Protein AF-A0AAV7Q8K4-F1 (afdb_monomer_lite)

Organism: Pleurodeles waltl (NCBI:txid8319)

Foldseek 3Di:
DPPDDPPVVVVVVVVVVVVVVVVVVVVVVVVVVVVVVVVVVVLVVLLVVLVVVVVVVPDDPVVSVVQSPADDPPPDSRDDVVVVVVVVVVVVVVVCVVVVVDDPDPPPPPDDPDPPDPPPDPPPPDDDDDDDDDDDDDDDDDDDDDDDDDDDDDDDDDDDDDDDDDDDDDDD

Sequence (172 aa):
MAKDLPQEVRKSFGALFLDAQAAAQQIIQSGLDTTDSIARAMGTSVAMRRHAWLRSSGFSSDVQSTLMDLPFDGEKLFGDKADSALERFKDCRATAKSLGLQAPSATLYRPFRRFQGFARGSAFRRSQSYAQQPANPPYRAFRGRGRGRARGPAQQLSSSSSSSGGQQQKQA

Structure (mmCIF, N/CA/C/O backbone):
data_AF-A0AAV7Q8K4-F1
#
_entry.id   AF-A0AAV7Q8K4-F1
#
loop_
_atom_site.group_PDB
_atom_site.id
_atom_site.type_symbol
_atom_site.label_atom_id
_atom_site.label_alt_id
_atom_site.label_comp_id
_atom_site.label_asym_id
_atom_site.label_entity_id
_atom_site.label_seq_id
_atom_site.pdbx_PDB_ins_code
_atom_site.Cartn_x
_atom_site.Cartn_y
_atom_site.Cartn_z
_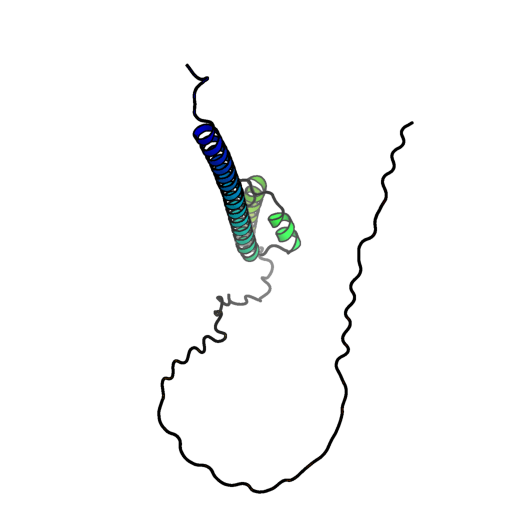atom_site.occupancy
_atom_site.B_iso_or_equiv
_atom_site.auth_seq_id
_atom_site.auth_comp_id
_atom_site.auth_asym_id
_atom_site.auth_atom_id
_atom_site.pdbx_PDB_model_num
ATOM 1 N N . MET A 1 1 ? 35.673 12.288 -40.222 1.00 51.94 1 MET A N 1
ATOM 2 C CA . MET A 1 1 ? 36.018 10.849 -40.279 1.00 51.94 1 MET A CA 1
ATOM 3 C C . MET A 1 1 ? 34.825 9.900 -40.055 1.00 51.94 1 MET A C 1
ATOM 5 O O . MET A 1 1 ? 35.049 8.717 -39.873 1.00 51.94 1 MET A O 1
ATOM 9 N N . ALA A 1 2 ? 33.560 10.347 -40.128 1.00 56.75 2 ALA A N 1
ATOM 10 C CA . ALA A 1 2 ? 32.391 9.477 -39.888 1.00 56.75 2 ALA A CA 1
ATOM 11 C C . ALA A 1 2 ? 31.663 8.993 -41.165 1.00 56.75 2 ALA A C 1
ATOM 13 O O . ALA A 1 2 ? 30.617 8.356 -41.072 1.00 56.75 2 ALA A O 1
ATOM 14 N N . LYS A 1 3 ? 32.159 9.330 -42.367 1.00 63.81 3 LYS A N 1
ATOM 15 C CA . LYS A 1 3 ? 31.418 9.092 -43.619 1.00 63.81 3 LYS A CA 1
ATOM 16 C C . LYS A 1 3 ? 31.637 7.704 -44.235 1.00 63.81 3 LYS A C 1
ATOM 18 O O . LYS A 1 3 ? 30.742 7.262 -44.949 1.00 63.81 3 LYS A O 1
ATOM 23 N N . ASP A 1 4 ? 32.670 6.962 -43.830 1.00 74.56 4 ASP A N 1
ATOM 24 C CA . ASP A 1 4 ? 33.082 5.719 -44.512 1.00 74.56 4 ASP A CA 1
ATOM 25 C C . ASP A 1 4 ? 32.881 4.439 -43.680 1.00 74.56 4 ASP A C 1
ATOM 27 O O . ASP A 1 4 ? 33.620 3.469 -43.818 1.00 74.56 4 ASP A O 1
ATOM 31 N N . LEU A 1 5 ? 31.874 4.399 -42.797 1.00 78.31 5 LEU A N 1
ATOM 32 C CA . LEU A 1 5 ? 31.484 3.131 -42.166 1.00 78.31 5 LEU A CA 1
ATOM 33 C C . LEU A 1 5 ? 30.746 2.236 -43.181 1.00 78.31 5 LEU A C 1
ATOM 35 O O . LEU A 1 5 ? 29.767 2.730 -43.761 1.00 78.31 5 LEU A O 1
ATOM 39 N N . PRO A 1 6 ? 31.129 0.952 -43.350 1.00 86.38 6 PRO A N 1
ATOM 40 C CA . PRO A 1 6 ? 30.426 0.007 -44.213 1.00 86.38 6 PRO A CA 1
ATOM 41 C C . PRO A 1 6 ? 28.940 -0.079 -43.858 1.00 86.38 6 PRO A C 1
ATOM 43 O O . PRO A 1 6 ? 28.571 -0.095 -42.681 1.00 86.38 6 PRO A O 1
ATOM 46 N N . GLN A 1 7 ? 28.083 -0.155 -44.877 1.00 85.12 7 GLN A N 1
ATOM 47 C CA . GLN A 1 7 ? 26.626 -0.146 -44.711 1.00 85.12 7 GLN A CA 1
ATOM 48 C C . GLN A 1 7 ? 26.130 -1.258 -43.772 1.00 85.12 7 GLN A C 1
ATOM 50 O O . GLN A 1 7 ? 25.171 -1.061 -43.029 1.00 85.12 7 GLN A O 1
ATOM 55 N N . GLU A 1 8 ? 26.817 -2.399 -43.769 1.00 87.44 8 GLU A N 1
ATOM 56 C CA . GLU A 1 8 ? 26.498 -3.548 -42.922 1.00 87.44 8 GLU A CA 1
ATOM 57 C C . GLU A 1 8 ? 26.660 -3.243 -41.426 1.00 87.44 8 GLU A C 1
ATOM 59 O O . GLU A 1 8 ? 25.779 -3.555 -40.629 1.00 87.44 8 GLU A O 1
ATOM 64 N N . VAL A 1 9 ? 27.729 -2.532 -41.048 1.00 88.06 9 VAL A N 1
ATOM 65 C CA . VAL A 1 9 ? 28.008 -2.152 -39.650 1.00 88.06 9 VAL A CA 1
ATOM 66 C C . VAL A 1 9 ? 26.976 -1.149 -39.134 1.00 88.06 9 VAL A C 1
ATOM 68 O O . VAL A 1 9 ? 26.591 -1.179 -37.969 1.00 88.06 9 VAL A O 1
ATOM 71 N N . ARG A 1 10 ? 26.478 -0.263 -40.004 1.00 87.06 10 ARG A N 1
ATOM 72 C CA . ARG A 1 10 ? 25.429 0.699 -39.627 1.00 87.06 10 ARG A CA 1
ATOM 73 C C . ARG A 1 10 ? 24.092 0.009 -39.380 1.00 87.06 10 ARG A C 1
ATOM 75 O O . ARG A 1 10 ? 23.391 0.361 -38.436 1.00 87.06 10 ARG A O 1
ATOM 82 N N . LYS A 1 11 ? 23.745 -0.972 -40.219 1.00 89.56 11 LYS A N 1
ATOM 83 C CA . LYS A 1 11 ? 22.518 -1.764 -40.067 1.00 89.56 11 LYS A CA 1
ATOM 84 C C . LYS A 1 11 ? 22.557 -2.616 -38.802 1.00 89.56 11 LYS A C 1
ATOM 86 O O . LYS A 1 11 ? 21.586 -2.603 -38.053 1.00 89.56 11 LYS A O 1
ATOM 91 N N . SER A 1 12 ? 23.672 -3.302 -38.541 1.00 90.19 12 SER A N 1
ATOM 92 C CA . SER A 1 12 ? 23.822 -4.125 -37.336 1.00 90.19 12 SER A CA 1
ATOM 93 C C . SER A 1 12 ? 23.801 -3.282 -36.062 1.00 90.19 12 SER A C 1
ATOM 95 O O . SER A 1 12 ? 23.118 -3.644 -35.110 1.00 90.19 12 SER A O 1
ATOM 97 N N . PHE A 1 13 ? 24.449 -2.113 -36.062 1.00 92.88 13 PHE A N 1
ATOM 98 C CA . PHE A 1 13 ? 24.365 -1.174 -34.943 1.00 92.88 13 PHE A CA 1
ATOM 99 C C . PHE A 1 13 ? 22.934 -0.664 -34.717 1.00 92.88 13 PHE A C 1
ATOM 101 O O . PHE A 1 13 ? 22.479 -0.608 -33.579 1.00 92.88 13 PHE A O 1
ATOM 108 N N . GLY A 1 14 ? 22.203 -0.334 -35.788 1.00 93.88 14 GLY A N 1
ATOM 109 C CA . GLY A 1 14 ? 20.801 0.077 -35.693 1.00 93.88 14 GLY A CA 1
ATOM 110 C C . GLY A 1 14 ? 19.901 -1.011 -35.100 1.00 93.88 14 GLY A C 1
ATOM 111 O O . GLY A 1 14 ? 19.091 -0.716 -34.226 1.00 93.88 14 GLY A O 1
ATOM 112 N N . ALA A 1 15 ? 20.083 -2.266 -35.521 1.00 94.81 15 ALA A N 1
ATOM 113 C CA . ALA A 1 15 ? 19.360 -3.407 -34.959 1.00 94.81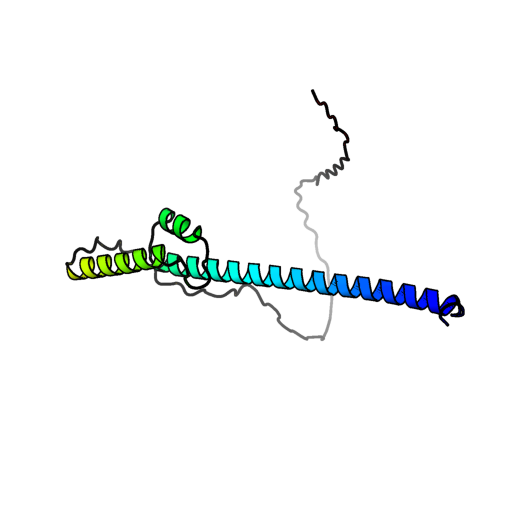 15 ALA A CA 1
ATOM 114 C C . ALA A 1 15 ? 19.678 -3.604 -33.468 1.00 94.81 15 ALA A C 1
ATOM 116 O O . ALA A 1 15 ? 18.764 -3.668 -32.653 1.00 94.81 15 ALA A O 1
ATOM 117 N N . LEU A 1 16 ? 20.964 -3.586 -33.096 1.00 96.31 16 LEU A N 1
ATOM 118 C CA . LEU A 1 16 ? 21.391 -3.691 -31.696 1.00 96.31 16 LEU A CA 1
ATOM 119 C C . LEU A 1 16 ? 20.831 -2.562 -30.826 1.00 96.31 16 LEU A C 1
ATOM 121 O O . LEU A 1 16 ? 20.452 -2.796 -29.683 1.00 96.31 16 LEU A O 1
ATOM 125 N N . PHE A 1 17 ? 20.775 -1.336 -31.351 1.00 96.50 17 PHE A N 1
ATOM 126 C CA . PHE A 1 17 ? 20.214 -0.201 -30.626 1.00 96.50 17 PHE A CA 1
ATOM 127 C C . PHE A 1 17 ? 18.712 -0.375 -30.367 1.00 96.50 17 PHE A C 1
ATOM 129 O O . PHE A 1 17 ? 18.256 -0.123 -29.254 1.00 96.50 17 PHE A O 1
ATOM 136 N N . LEU A 1 18 ? 17.954 -0.843 -31.364 1.00 97.31 18 LEU A N 1
ATOM 137 C CA . LEU A 1 18 ? 16.526 -1.132 -31.209 1.00 97.31 18 LEU A CA 1
ATOM 138 C C . LEU A 1 18 ? 16.283 -2.267 -30.208 1.00 97.31 18 LEU A C 1
ATOM 140 O O . LEU A 1 18 ? 15.413 -2.138 -29.347 1.00 97.31 18 LEU A O 1
ATOM 144 N N . ASP A 1 19 ? 17.084 -3.330 -30.266 1.00 96.56 19 ASP A N 1
ATOM 145 C CA . ASP A 1 19 ? 17.005 -4.445 -29.319 1.00 96.56 19 ASP A CA 1
ATOM 146 C C . ASP A 1 19 ? 17.323 -3.987 -27.890 1.00 96.56 19 ASP A C 1
ATOM 148 O O . ASP A 1 19 ? 16.596 -4.309 -26.949 1.00 96.56 19 ASP A O 1
ATOM 152 N N . ALA A 1 20 ? 18.370 -3.175 -27.713 1.00 96.50 20 ALA A N 1
ATOM 153 C CA . ALA A 1 20 ? 18.726 -2.606 -26.417 1.00 96.50 20 ALA A CA 1
ATOM 154 C C . ALA A 1 20 ? 17.627 -1.677 -25.879 1.00 96.50 20 ALA A C 1
ATOM 156 O O . ALA A 1 20 ? 17.309 -1.715 -24.689 1.00 96.50 20 ALA A O 1
ATOM 157 N N . GLN A 1 21 ? 17.013 -0.868 -26.747 1.00 97.94 21 GLN A N 1
ATOM 158 C CA . GLN A 1 21 ? 15.888 -0.013 -26.380 1.00 97.94 21 GLN A CA 1
ATOM 159 C C . GLN A 1 21 ? 14.675 -0.843 -25.940 1.00 97.94 21 GLN A C 1
ATOM 161 O O . GLN A 1 21 ? 14.069 -0.534 -24.912 1.00 97.94 21 GLN A O 1
ATOM 166 N N . ALA A 1 22 ? 14.342 -1.908 -26.672 1.00 97.50 22 ALA A N 1
ATOM 167 C CA . ALA A 1 22 ? 13.256 -2.815 -26.315 1.00 97.50 22 ALA A CA 1
ATOM 168 C C . ALA A 1 22 ? 13.528 -3.519 -24.975 1.00 97.50 22 ALA A C 1
ATOM 170 O O . ALA A 1 22 ? 12.653 -3.552 -24.108 1.00 97.50 22 ALA A O 1
ATOM 171 N N . ALA A 1 23 ? 14.753 -4.006 -24.756 1.00 97.62 23 ALA A N 1
ATOM 172 C CA . ALA A 1 23 ? 15.159 -4.613 -23.491 1.00 97.62 23 ALA A CA 1
ATOM 173 C C . ALA A 1 23 ? 15.067 -3.618 -22.319 1.00 97.62 23 ALA A C 1
ATOM 175 O O . ALA A 1 23 ? 14.555 -3.957 -21.252 1.00 97.62 23 ALA A O 1
ATOM 176 N N . ALA A 1 24 ? 15.495 -2.366 -22.513 1.00 98.00 24 ALA A N 1
ATOM 177 C CA . ALA A 1 24 ? 15.381 -1.324 -21.493 1.00 98.00 24 ALA A CA 1
ATOM 178 C C . ALA A 1 24 ? 13.914 -1.024 -21.138 1.00 98.00 24 ALA A C 1
ATOM 180 O O . ALA A 1 24 ? 13.573 -0.910 -19.961 1.00 98.00 24 ALA A O 1
ATOM 181 N N . GLN A 1 25 ? 13.031 -0.953 -22.138 1.00 97.81 25 GLN A N 1
ATOM 182 C CA . GLN A 1 25 ? 11.593 -0.777 -21.914 1.00 97.81 25 GLN A CA 1
ATOM 183 C C . GLN A 1 25 ? 10.985 -1.951 -21.141 1.00 97.81 25 GLN A C 1
ATOM 185 O O . GLN A 1 25 ? 10.200 -1.731 -20.220 1.00 97.81 25 GLN A O 1
ATOM 190 N N . GLN A 1 26 ? 11.380 -3.186 -21.461 1.00 98.06 26 GLN A N 1
ATOM 191 C CA . GLN A 1 26 ? 10.943 -4.374 -20.725 1.00 98.06 26 GLN A CA 1
ATOM 192 C C . GLN A 1 26 ? 11.380 -4.332 -19.259 1.00 98.06 26 GLN A C 1
ATOM 194 O O . GLN A 1 26 ? 10.574 -4.624 -18.377 1.00 98.06 26 GLN A O 1
ATOM 199 N N . ILE A 1 27 ? 12.622 -3.921 -18.981 1.00 98.06 27 ILE A N 1
ATOM 200 C CA . ILE A 1 27 ? 13.118 -3.774 -17.607 1.00 98.06 27 ILE A CA 1
ATOM 201 C C . ILE A 1 27 ? 12.287 -2.733 -16.851 1.00 98.06 27 ILE A C 1
ATOM 203 O O . ILE A 1 27 ? 11.836 -3.015 -15.741 1.00 98.06 27 ILE A O 1
ATOM 207 N N . ILE A 1 28 ? 12.021 -1.571 -17.457 1.00 98.12 28 ILE A N 1
ATOM 208 C CA . ILE A 1 28 ? 11.197 -0.521 -16.838 1.00 98.12 28 ILE A CA 1
ATOM 209 C C . ILE A 1 28 ? 9.798 -1.056 -16.521 1.00 98.12 28 ILE A C 1
ATOM 211 O O . ILE A 1 28 ? 9.334 -0.906 -15.391 1.00 98.12 28 ILE A O 1
ATOM 215 N N . GLN A 1 29 ? 9.155 -1.728 -17.477 1.00 97.75 29 GLN A N 1
ATOM 216 C CA . GLN A 1 29 ? 7.817 -2.276 -17.271 1.00 97.75 29 GLN A CA 1
ATOM 217 C C . GLN A 1 29 ? 7.804 -3.343 -16.170 1.00 97.75 29 GLN A C 1
ATOM 219 O O . GLN A 1 29 ? 6.962 -3.293 -15.278 1.00 97.75 29 GLN A O 1
ATOM 224 N N . SER A 1 30 ? 8.792 -4.243 -16.161 1.00 98.12 30 SER A N 1
ATOM 225 C CA . SER A 1 30 ? 8.920 -5.263 -15.114 1.00 98.12 30 SER A CA 1
ATOM 226 C C . SER A 1 30 ? 9.121 -4.656 -13.722 1.00 98.12 30 SER A C 1
ATOM 228 O O . SER A 1 30 ? 8.596 -5.171 -12.732 1.00 98.12 30 SER A O 1
ATOM 230 N N . GLY A 1 31 ? 9.843 -3.533 -13.639 1.00 98.06 31 GLY A N 1
ATOM 231 C CA . GLY A 1 31 ? 10.013 -2.772 -12.407 1.00 98.06 31 GLY A CA 1
ATOM 232 C C . GLY A 1 31 ? 8.686 -2.200 -11.912 1.00 98.06 31 GLY A C 1
ATOM 233 O O . GLY A 1 31 ? 8.344 -2.393 -10.747 1.00 98.06 31 GLY A O 1
ATOM 234 N N . LEU A 1 32 ? 7.910 -1.572 -12.801 1.00 98.19 32 LEU A N 1
ATOM 235 C CA . LEU A 1 32 ? 6.587 -1.027 -12.473 1.00 98.19 32 LEU A CA 1
ATOM 236 C C . LEU A 1 32 ? 5.626 -2.116 -11.980 1.00 98.19 32 LEU A C 1
ATOM 238 O O . LEU A 1 32 ? 4.984 -1.939 -10.944 1.00 98.19 32 LEU A O 1
ATOM 242 N N . ASP A 1 33 ? 5.583 -3.258 -12.665 1.00 98.00 33 ASP A N 1
ATOM 243 C CA . ASP A 1 33 ? 4.725 -4.388 -12.294 1.00 98.00 33 ASP A CA 1
ATOM 244 C C . ASP A 1 33 ? 5.133 -4.985 -10.933 1.00 98.00 33 ASP A C 1
ATOM 246 O O . ASP A 1 33 ? 4.286 -5.362 -10.113 1.00 98.00 33 ASP A O 1
ATOM 250 N N . THR A 1 34 ? 6.441 -5.029 -10.653 1.00 98.19 34 THR A N 1
ATOM 251 C CA . THR A 1 34 ? 6.978 -5.474 -9.359 1.00 98.19 34 THR A CA 1
ATOM 252 C C . THR A 1 34 ? 6.576 -4.512 -8.243 1.00 98.19 34 THR A C 1
ATOM 254 O O . THR A 1 34 ? 6.112 -4.950 -7.189 1.00 98.19 34 THR A O 1
ATOM 257 N N . THR A 1 35 ? 6.705 -3.200 -8.460 1.00 98.06 35 THR A N 1
ATOM 258 C CA . THR A 1 35 ? 6.306 -2.189 -7.475 1.00 98.06 35 THR A CA 1
ATOM 259 C C . THR A 1 35 ? 4.797 -2.205 -7.215 1.00 98.06 35 THR A C 1
ATOM 261 O O . THR A 1 35 ? 4.403 -2.174 -6.050 1.00 98.06 35 THR A O 1
ATOM 264 N N . ASP A 1 36 ? 3.951 -2.323 -8.245 1.00 97.44 36 ASP A N 1
ATOM 265 C CA . ASP A 1 36 ? 2.492 -2.469 -8.079 1.00 97.44 36 ASP A CA 1
ATOM 266 C C . ASP A 1 36 ? 2.146 -3.729 -7.270 1.00 97.44 36 ASP A C 1
ATOM 268 O O . ASP A 1 36 ? 1.354 -3.675 -6.325 1.00 97.44 36 ASP A O 1
ATOM 272 N N . SER A 1 37 ? 2.810 -4.851 -7.559 1.00 98.12 37 SER A N 1
ATOM 273 C CA . SER A 1 37 ? 2.622 -6.100 -6.812 1.00 98.12 37 SER A CA 1
ATOM 274 C C . SER A 1 37 ? 2.987 -5.948 -5.333 1.00 98.12 37 SER A C 1
ATOM 276 O O . SER A 1 37 ? 2.233 -6.387 -4.460 1.00 98.12 37 SER A O 1
ATOM 278 N N . ILE A 1 38 ? 4.110 -5.286 -5.032 1.00 98.31 38 ILE A N 1
ATOM 279 C CA . ILE A 1 38 ? 4.527 -4.991 -3.654 1.00 98.31 38 ILE A CA 1
ATOM 280 C C . ILE A 1 38 ? 3.513 -4.065 -2.975 1.00 98.31 38 ILE A C 1
ATOM 282 O O . ILE A 1 38 ? 3.094 -4.349 -1.852 1.00 98.31 38 ILE A O 1
ATOM 286 N N . ALA A 1 39 ? 3.058 -3.006 -3.648 1.00 96.69 39 ALA A N 1
ATOM 287 C CA . ALA A 1 39 ? 2.073 -2.076 -3.101 1.00 96.69 39 ALA A CA 1
ATOM 288 C C . ALA A 1 39 ? 0.753 -2.784 -2.748 1.00 96.69 39 ALA A C 1
ATOM 290 O O . ALA A 1 39 ? 0.215 -2.596 -1.654 1.00 96.69 39 ALA A O 1
ATOM 291 N N . ARG A 1 40 ? 0.264 -3.677 -3.618 1.00 96.88 40 ARG A N 1
ATOM 292 C CA . ARG A 1 40 ? -0.927 -4.503 -3.349 1.00 96.88 40 ARG A CA 1
ATOM 293 C C . ARG A 1 40 ? -0.705 -5.485 -2.200 1.00 96.88 40 ARG A C 1
ATOM 295 O O . ARG A 1 40 ? -1.586 -5.645 -1.352 1.00 96.88 40 ARG A O 1
ATOM 302 N N . ALA A 1 41 ? 0.463 -6.123 -2.125 1.00 98.00 41 ALA A N 1
ATOM 303 C CA . ALA A 1 41 ? 0.812 -7.010 -1.014 1.00 98.00 41 ALA A CA 1
ATOM 304 C C . ALA A 1 41 ? 0.856 -6.250 0.325 1.00 98.00 41 ALA A C 1
ATOM 306 O O . ALA A 1 41 ? 0.320 -6.716 1.330 1.00 98.00 41 ALA A O 1
ATOM 307 N N . MET A 1 42 ? 1.413 -5.039 0.339 1.00 96.50 42 MET A N 1
ATOM 308 C CA . MET A 1 42 ? 1.408 -4.181 1.522 1.00 96.50 42 MET A CA 1
ATOM 309 C C . MET A 1 42 ? -0.016 -3.762 1.897 1.00 96.50 42 MET A C 1
ATOM 311 O O . MET A 1 42 ? -0.412 -3.953 3.047 1.00 96.50 42 MET A O 1
ATOM 315 N N . GLY A 1 43 ? -0.816 -3.288 0.938 1.00 94.44 43 GLY A N 1
ATOM 316 C CA . GLY A 1 43 ? -2.210 -2.899 1.170 1.00 94.44 43 GLY A CA 1
ATOM 317 C C . GLY A 1 43 ? -3.058 -4.040 1.741 1.00 94.44 43 GLY A C 1
ATOM 318 O O . GLY A 1 43 ? -3.762 -3.859 2.735 1.00 94.44 43 GLY A O 1
ATOM 319 N N . THR A 1 44 ? -2.928 -5.248 1.186 1.00 95.88 44 THR A N 1
ATOM 320 C CA . THR A 1 44 ? -3.608 -6.445 1.713 1.00 95.88 44 THR A CA 1
ATOM 321 C C . THR A 1 44 ? -3.112 -6.824 3.109 1.00 95.88 44 THR A C 1
ATOM 323 O O . THR A 1 44 ? -3.931 -7.136 3.974 1.00 95.88 44 THR A O 1
ATOM 326 N N . SER A 1 45 ? -1.807 -6.727 3.383 1.00 96.06 45 SER A N 1
ATOM 327 C CA . SER A 1 45 ? -1.255 -6.998 4.718 1.00 96.06 45 SER A CA 1
ATOM 328 C C . SER A 1 45 ? -1.801 -6.034 5.785 1.00 96.06 45 SER A C 1
ATOM 330 O O . SER A 1 45 ? -2.175 -6.465 6.881 1.00 96.06 45 SER A O 1
ATOM 332 N N . VAL A 1 46 ? -1.931 -4.744 5.449 1.00 93.94 46 VAL A N 1
ATOM 333 C CA . VAL A 1 46 ? -2.502 -3.713 6.329 1.00 93.94 46 VAL A CA 1
ATOM 334 C C . VAL A 1 46 ? -3.985 -3.983 6.563 1.00 93.94 46 VAL A C 1
ATOM 336 O O . VAL A 1 46 ? -4.421 -3.997 7.715 1.00 93.94 46 VAL A O 1
ATOM 339 N N . ALA A 1 47 ? -4.748 -4.283 5.508 1.00 93.50 47 ALA A N 1
ATOM 340 C CA . ALA A 1 47 ? -6.163 -4.632 5.619 1.00 93.50 47 ALA A CA 1
ATOM 341 C C . ALA A 1 47 ? -6.384 -5.868 6.511 1.00 93.50 47 ALA A C 1
ATOM 343 O O . ALA A 1 47 ? -7.228 -5.846 7.408 1.00 93.50 47 ALA A O 1
ATOM 344 N N . MET A 1 48 ? -5.578 -6.922 6.342 1.00 95.44 48 MET A N 1
ATOM 345 C CA . MET A 1 48 ? -5.633 -8.117 7.192 1.00 95.44 48 MET A CA 1
ATOM 346 C C . MET A 1 48 ? -5.329 -7.793 8.654 1.00 95.44 48 MET A C 1
ATOM 348 O O . MET A 1 48 ? -6.023 -8.279 9.551 1.00 95.44 48 MET A O 1
ATOM 352 N N . ARG A 1 49 ? -4.315 -6.958 8.910 1.00 94.12 49 ARG A N 1
ATOM 353 C CA . ARG A 1 49 ? -3.949 -6.540 10.267 1.00 94.12 49 ARG A CA 1
ATOM 354 C C . ARG A 1 49 ? -5.061 -5.718 10.919 1.00 94.12 49 ARG A C 1
ATOM 356 O O . ARG A 1 49 ? -5.424 -6.018 12.056 1.00 94.12 49 ARG A O 1
ATOM 363 N N . ARG A 1 50 ? -5.647 -4.754 10.197 1.00 93.69 50 ARG A N 1
ATOM 364 C CA . ARG A 1 50 ? -6.815 -3.981 10.656 1.00 93.69 50 ARG A CA 1
ATOM 365 C C . ARG A 1 50 ? -7.988 -4.893 10.983 1.00 93.69 50 ARG A C 1
ATOM 367 O O . ARG A 1 50 ? -8.528 -4.813 12.079 1.00 93.69 50 ARG A O 1
ATOM 374 N N . HIS A 1 51 ? -8.335 -5.805 10.080 1.00 92.62 51 HIS A N 1
ATOM 375 C CA . HIS A 1 51 ? -9.448 -6.727 10.276 1.00 92.62 51 HIS A CA 1
ATOM 376 C C . HIS A 1 51 ? -9.228 -7.656 11.483 1.00 92.62 51 HIS A C 1
ATOM 378 O O . HIS A 1 51 ? -10.131 -7.853 12.296 1.00 92.62 51 HIS A O 1
ATOM 384 N N . ALA A 1 52 ? -8.021 -8.211 11.647 1.00 92.38 52 ALA A N 1
ATOM 385 C CA . ALA A 1 52 ? -7.681 -9.041 12.803 1.00 92.38 52 ALA A CA 1
ATOM 386 C C . ALA A 1 52 ? -7.795 -8.260 14.121 1.00 92.38 52 ALA A C 1
ATOM 388 O O . ALA A 1 52 ? -8.359 -8.762 15.095 1.00 92.38 52 ALA A O 1
ATOM 389 N N . TRP A 1 53 ? -7.303 -7.022 14.131 1.00 91.69 53 TRP A N 1
ATOM 390 C CA . TRP A 1 53 ? -7.367 -6.147 15.291 1.00 91.69 53 TRP A CA 1
ATOM 391 C C . TRP A 1 53 ? -8.819 -5.753 15.631 1.00 91.69 53 TRP A C 1
ATOM 393 O O . TRP A 1 53 ? -9.255 -5.952 16.766 1.00 91.69 53 TRP A O 1
ATOM 403 N N . LEU A 1 54 ? -9.615 -5.326 14.645 1.00 90.75 54 LEU A N 1
ATOM 404 C CA . LEU A 1 54 ? -11.031 -4.958 14.808 1.00 90.75 54 LEU A CA 1
ATOM 405 C C . LEU A 1 54 ? -11.900 -6.123 15.290 1.00 90.75 54 LEU A C 1
ATOM 407 O O . LEU A 1 54 ? -12.769 -5.959 16.145 1.00 90.75 54 LEU A O 1
ATOM 411 N N . ARG A 1 55 ? -11.633 -7.336 14.801 1.00 88.50 55 ARG A N 1
ATOM 412 C CA . ARG A 1 55 ? -12.336 -8.533 15.270 1.00 88.50 55 ARG A CA 1
ATOM 413 C C . ARG A 1 55 ? -12.078 -8.810 16.753 1.00 88.50 55 ARG A C 1
ATOM 415 O O . ARG A 1 55 ? -12.941 -9.368 17.426 1.00 88.50 55 ARG A O 1
ATOM 422 N N . SER A 1 56 ? -10.902 -8.439 17.258 1.00 84.00 56 SER A N 1
ATOM 423 C CA . SER A 1 56 ? -10.531 -8.619 18.666 1.00 84.00 56 SER A CA 1
ATOM 424 C C . SER A 1 56 ? -11.053 -7.513 19.591 1.00 84.00 56 SER A C 1
ATOM 426 O O . SER A 1 56 ? -11.218 -7.755 20.786 1.00 84.00 56 SER A O 1
ATOM 428 N N . SER A 1 57 ? -11.351 -6.320 19.063 1.00 82.50 57 SER A N 1
ATOM 429 C CA . SER A 1 57 ? -11.797 -5.178 19.870 1.00 82.50 57 SER A CA 1
ATOM 430 C C . SER A 1 57 ? -13.272 -5.262 20.280 1.00 82.50 57 SER A C 1
ATOM 432 O O . SER A 1 57 ? -13.654 -4.703 21.311 1.00 82.50 57 SER A O 1
ATOM 434 N N . GLY A 1 58 ? -14.088 -6.001 19.518 1.00 85.38 58 GLY A N 1
ATOM 435 C CA . GLY A 1 58 ? -15.513 -6.202 19.799 1.00 85.38 58 GLY A CA 1
ATOM 436 C C . GLY A 1 58 ? -16.407 -5.025 19.392 1.00 85.38 58 GLY A C 1
ATOM 437 O O . GLY A 1 58 ? -17.475 -4.855 19.973 1.00 85.38 58 GLY A O 1
ATOM 438 N N . PHE A 1 59 ? -15.978 -4.205 18.427 1.00 86.38 59 PHE A N 1
ATOM 439 C CA . PHE A 1 59 ? -16.806 -3.133 17.860 1.00 86.38 59 PHE A CA 1
ATOM 440 C C . PHE A 1 59 ? -17.992 -3.674 17.048 1.00 86.38 59 PHE A C 1
ATOM 442 O O . PHE A 1 59 ? -17.934 -4.793 16.535 1.00 86.38 59 PHE A O 1
ATOM 449 N N . SER A 1 60 ? -19.047 -2.866 16.891 1.00 89.06 60 SER A N 1
ATOM 450 C CA . SER A 1 60 ? -20.141 -3.158 15.957 1.00 89.06 60 SER A CA 1
ATOM 451 C C . SER A 1 60 ? -19.647 -3.142 14.506 1.00 89.06 60 SER A C 1
ATOM 453 O O . SER A 1 60 ? -18.638 -2.508 14.196 1.00 89.06 60 SER A O 1
ATOM 455 N N . SER A 1 61 ? -20.362 -3.823 13.607 1.00 89.00 61 SER A N 1
ATOM 456 C CA . SER A 1 61 ? -20.039 -3.873 12.171 1.00 89.00 61 SER A CA 1
ATOM 457 C C . SER A 1 61 ? -19.858 -2.487 11.554 1.00 89.00 61 SER A C 1
ATOM 459 O O . SER A 1 61 ? -18.934 -2.280 10.774 1.00 89.00 61 SER A O 1
ATOM 461 N N . ASP A 1 62 ? -20.693 -1.531 11.952 1.00 89.94 62 ASP A N 1
ATOM 462 C CA . ASP A 1 62 ? -20.724 -0.186 11.372 1.00 89.94 62 ASP A CA 1
ATOM 463 C C . ASP A 1 62 ? -19.451 0.593 11.737 1.00 89.94 62 ASP A C 1
ATOM 465 O O . ASP A 1 62 ? -18.818 1.237 10.898 1.00 89.94 62 ASP A O 1
ATOM 469 N N . VAL A 1 63 ? -19.006 0.453 12.989 1.00 87.69 63 VAL A N 1
ATOM 470 C CA . VAL A 1 63 ? -17.749 1.044 13.461 1.00 87.69 63 VAL A CA 1
ATOM 471 C C . VAL A 1 63 ? -16.549 0.329 12.836 1.00 87.69 63 VAL A C 1
ATOM 473 O O . VAL A 1 63 ? -15.565 0.970 12.485 1.00 87.69 63 VAL A O 1
ATOM 476 N N . GLN A 1 64 ? -16.619 -0.990 12.634 1.00 91.19 64 GLN A N 1
ATOM 477 C CA . GLN A 1 64 ? -15.552 -1.716 11.941 1.00 91.19 64 GLN A CA 1
ATOM 478 C C . GLN A 1 64 ? -15.408 -1.269 10.481 1.00 91.19 64 GLN A C 1
ATOM 480 O O . GLN A 1 64 ? -14.281 -1.065 10.042 1.00 91.19 64 GLN A O 1
ATOM 485 N N . SER A 1 65 ? -16.513 -1.079 9.750 1.00 91.12 65 SER A N 1
ATOM 486 C CA . SER A 1 65 ? -16.476 -0.605 8.358 1.00 91.12 65 SER A CA 1
ATOM 487 C C . SER A 1 65 ? -15.820 0.766 8.267 1.00 91.12 65 SER A C 1
ATOM 489 O O . SER A 1 65 ? -14.829 0.928 7.564 1.00 91.12 65 SER A O 1
ATOM 491 N N . THR A 1 66 ? -16.295 1.720 9.073 1.00 91.00 66 THR A N 1
ATOM 492 C CA . THR A 1 66 ? -15.735 3.079 9.086 1.00 91.00 66 THR A CA 1
ATOM 493 C C . THR A 1 66 ? -14.254 3.097 9.459 1.00 91.00 66 THR A C 1
ATOM 495 O O . THR A 1 66 ? -13.504 3.882 8.888 1.00 91.00 66 THR A O 1
ATOM 498 N N . LEU A 1 67 ? -13.810 2.207 10.360 1.00 90.31 67 LEU A N 1
ATOM 499 C CA . LEU A 1 67 ? -12.396 2.046 10.715 1.00 90.31 67 LEU A CA 1
ATOM 500 C C . LEU A 1 67 ? -11.550 1.382 9.614 1.00 90.31 67 LEU A C 1
ATOM 502 O O . LEU A 1 67 ? -10.361 1.680 9.494 1.00 90.31 67 LEU A O 1
ATOM 506 N N . MET A 1 68 ? -12.123 0.484 8.809 1.00 90.94 68 MET A N 1
ATOM 507 C CA . MET A 1 68 ? -11.412 -0.117 7.675 1.00 90.94 68 MET A CA 1
ATOM 508 C C . MET A 1 68 ? -11.221 0.863 6.517 1.00 90.94 68 MET A C 1
ATOM 510 O O . MET A 1 68 ? -10.173 0.805 5.872 1.00 90.94 68 MET A O 1
ATOM 514 N N . ASP A 1 69 ? -12.180 1.766 6.309 1.00 90.81 69 ASP A N 1
ATOM 515 C CA . ASP A 1 69 ? -12.204 2.723 5.196 1.00 90.81 69 ASP A CA 1
ATOM 516 C C . ASP A 1 69 ? -11.228 3.904 5.366 1.00 90.81 69 ASP A C 1
ATOM 518 O O . ASP A 1 69 ? -11.028 4.682 4.432 1.00 90.81 69 ASP A O 1
ATOM 522 N N . LEU A 1 70 ? -10.581 4.057 6.531 1.00 90.88 70 LEU A N 1
ATOM 523 C CA . LEU A 1 70 ? -9.581 5.114 6.713 1.00 90.88 70 LEU A CA 1
ATOM 524 C C . LEU A 1 70 ? -8.354 4.896 5.815 1.00 90.88 70 LEU A C 1
ATOM 526 O O . LEU A 1 70 ? -7.887 3.765 5.669 1.00 90.88 70 LEU A O 1
ATOM 530 N N . PRO A 1 71 ? -7.736 5.959 5.281 1.00 90.56 71 PRO A N 1
ATOM 531 C CA . PRO A 1 71 ? -6.451 5.834 4.601 1.00 90.56 71 PRO A CA 1
ATOM 532 C C . PRO A 1 71 ? -5.366 5.306 5.556 1.00 90.56 71 PRO A C 1
ATOM 534 O O . PRO A 1 71 ? -5.475 5.414 6.780 1.00 90.56 71 PRO A O 1
ATOM 537 N N . PHE A 1 72 ? -4.333 4.671 5.004 1.00 90.12 72 PHE A N 1
ATOM 538 C CA . PHE A 1 72 ? -3.153 4.248 5.760 1.00 90.12 72 PHE A CA 1
ATOM 539 C C . PHE A 1 72 ? -2.053 5.298 5.604 1.00 90.12 72 PHE A C 1
ATOM 541 O O . PHE A 1 72 ? -1.678 5.620 4.482 1.00 90.12 72 PHE A O 1
ATOM 548 N N . ASP A 1 73 ? -1.545 5.800 6.726 1.00 89.56 73 ASP A N 1
ATOM 549 C CA . ASP A 1 73 ? -0.570 6.901 6.781 1.00 89.56 73 ASP A CA 1
ATOM 550 C C . ASP A 1 73 ? 0.891 6.413 6.871 1.00 89.56 73 ASP A C 1
ATOM 552 O O . ASP A 1 73 ? 1.813 7.168 7.142 1.00 8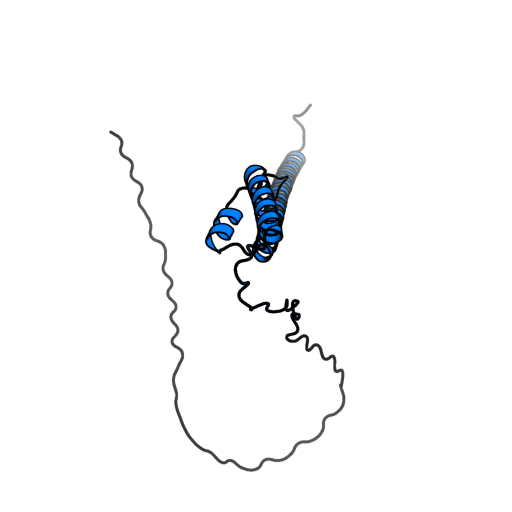9.56 73 ASP A O 1
ATOM 556 N N . GLY A 1 74 ? 1.134 5.107 6.710 1.00 88.25 74 GLY A N 1
ATOM 557 C CA . GLY A 1 74 ? 2.484 4.529 6.767 1.00 88.25 74 GLY A CA 1
ATOM 558 C C . GLY A 1 74 ? 2.965 4.170 8.175 1.00 88.25 74 GLY A C 1
ATOM 559 O O . GLY A 1 74 ? 3.588 3.123 8.347 1.00 88.25 74 GLY A O 1
ATOM 560 N N . GLU A 1 75 ? 2.643 4.977 9.187 1.00 88.81 75 GLU A N 1
ATOM 561 C CA . GLU A 1 75 ? 3.139 4.766 10.558 1.00 88.81 75 GLU A CA 1
ATOM 562 C C . GLU A 1 75 ? 2.172 3.965 11.437 1.00 88.81 75 GLU A C 1
ATOM 564 O O . GLU A 1 75 ? 2.561 3.033 12.147 1.00 88.81 75 GLU A O 1
ATOM 569 N N . LYS A 1 76 ? 0.888 4.326 11.385 1.00 89.88 76 LYS A N 1
ATOM 570 C CA . LYS A 1 76 ? -0.154 3.824 12.286 1.00 89.88 76 LYS A CA 1
ATOM 571 C C . LYS A 1 76 ? -1.255 3.100 11.535 1.00 89.88 76 LYS A C 1
ATOM 573 O O . LYS A 1 76 ? -1.584 3.428 10.398 1.00 89.88 76 LYS A O 1
ATOM 578 N N . LEU A 1 77 ? -1.864 2.114 12.194 1.00 88.69 77 LEU A N 1
ATOM 579 C CA . LEU A 1 77 ? -2.906 1.289 11.581 1.00 88.69 77 LEU A CA 1
ATOM 580 C C . LEU A 1 77 ? -4.131 2.112 11.196 1.00 88.69 77 LEU A C 1
ATOM 582 O O . LEU A 1 77 ? -4.636 1.905 10.101 1.00 88.69 77 LEU A O 1
ATOM 586 N N . PHE A 1 78 ? -4.588 3.036 12.042 1.00 89.50 78 PHE A N 1
ATOM 587 C CA . PHE A 1 78 ? -5.786 3.849 11.784 1.00 89.50 78 PHE A CA 1
ATOM 588 C C . PHE A 1 78 ? -5.494 5.357 11.695 1.00 89.50 78 PHE A C 1
ATOM 590 O O . PHE A 1 78 ? -6.411 6.148 11.480 1.00 89.50 78 PHE A O 1
ATOM 597 N N . GLY A 1 79 ? -4.226 5.753 11.836 1.00 89.25 79 GLY A N 1
ATOM 598 C CA . GLY A 1 79 ? -3.798 7.150 11.908 1.00 89.25 79 GLY A CA 1
ATOM 599 C C . GLY A 1 79 ? -3.958 7.757 13.306 1.00 89.25 79 GLY A C 1
ATOM 600 O O . GLY A 1 79 ? -4.662 7.230 14.169 1.00 89.25 79 GLY A O 1
ATOM 601 N N . ASP A 1 80 ? -3.314 8.902 13.528 1.00 88.69 80 ASP A N 1
ATOM 602 C CA . ASP A 1 80 ? -3.185 9.534 14.850 1.00 88.69 80 ASP A CA 1
ATOM 603 C C . ASP A 1 80 ? -4.512 9.794 15.557 1.00 88.69 80 ASP A C 1
ATOM 605 O O . ASP A 1 80 ? -4.664 9.530 16.755 1.00 88.69 80 ASP A O 1
ATOM 609 N N . LYS A 1 81 ? -5.486 10.326 14.815 1.00 83.25 81 LYS A N 1
ATOM 610 C CA . LYS A 1 81 ? -6.780 10.726 15.370 1.00 83.25 81 LYS A CA 1
ATOM 611 C C . LYS A 1 81 ? -7.586 9.514 15.836 1.00 83.25 81 LYS A C 1
ATOM 613 O O . LYS A 1 81 ? -8.179 9.559 16.914 1.00 83.25 81 LYS A O 1
ATOM 618 N N . ALA A 1 82 ? -7.607 8.449 15.036 1.00 86.62 82 ALA A N 1
ATOM 619 C CA . ALA A 1 82 ? -8.350 7.236 15.353 1.00 86.62 82 ALA A CA 1
ATOM 620 C C . ALA A 1 82 ? -7.682 6.457 16.492 1.00 86.62 82 ALA A C 1
ATOM 622 O O . ALA A 1 82 ? -8.374 6.040 17.419 1.00 86.62 82 ALA A O 1
ATOM 623 N N . ASP A 1 83 ? -6.351 6.347 16.485 1.00 86.56 83 ASP A N 1
ATOM 624 C CA . ASP A 1 83 ? -5.611 5.677 17.558 1.00 86.56 83 ASP A CA 1
ATOM 625 C C . ASP A 1 83 ? -5.750 6.429 18.891 1.00 86.56 83 ASP A C 1
ATOM 627 O O . ASP A 1 83 ? -6.000 5.815 19.926 1.00 86.56 83 ASP A O 1
ATOM 631 N N . SER A 1 84 ? -5.705 7.766 18.883 1.00 86.69 84 SER A N 1
ATOM 632 C CA . SER A 1 84 ? -5.923 8.568 20.099 1.00 86.69 84 SER A CA 1
ATOM 633 C C . SER A 1 84 ? -7.342 8.412 20.658 1.00 86.69 84 SER A C 1
ATOM 635 O O . SER A 1 84 ? -7.537 8.325 21.872 1.00 86.69 84 SER A O 1
ATOM 637 N N . ALA A 1 85 ? -8.354 8.378 19.784 1.00 85.31 85 ALA A N 1
ATOM 638 C CA . ALA A 1 85 ? -9.741 8.146 20.189 1.00 85.31 85 ALA A CA 1
ATOM 639 C C . ALA A 1 85 ? -9.933 6.736 20.766 1.00 85.31 85 ALA A C 1
ATOM 641 O O . ALA A 1 85 ? -10.660 6.545 21.741 1.00 85.31 85 ALA A O 1
ATOM 642 N N . LEU A 1 86 ? -9.248 5.756 20.186 1.00 84.56 86 LEU A N 1
ATOM 643 C CA . LEU A 1 86 ? -9.271 4.376 20.625 1.00 84.56 86 LEU A CA 1
ATOM 644 C C . LEU A 1 86 ? -8.585 4.172 21.981 1.00 84.56 86 LEU A C 1
ATOM 646 O O . LEU A 1 86 ? -9.132 3.464 22.827 1.00 84.56 86 LEU A O 1
ATOM 650 N N . GLU A 1 87 ? -7.425 4.785 22.212 1.00 87.38 87 GLU A N 1
ATOM 651 C CA . GLU A 1 87 ? -6.764 4.746 23.522 1.00 87.38 87 GLU A CA 1
ATOM 652 C C . GLU A 1 87 ? -7.655 5.372 24.597 1.00 87.38 87 GLU A C 1
ATOM 654 O O . GLU A 1 87 ? -7.941 4.732 25.607 1.00 87.38 87 GLU A O 1
ATOM 659 N N . ARG A 1 88 ? -8.256 6.535 24.315 1.00 87.12 88 ARG A N 1
ATOM 660 C CA . ARG A 1 88 ? -9.264 7.135 25.205 1.00 87.12 88 ARG A CA 1
ATOM 661 C C . ARG A 1 88 ? -10.435 6.199 25.486 1.00 87.12 88 ARG A C 1
ATOM 663 O O . ARG A 1 88 ? -10.877 6.091 26.624 1.00 87.12 88 ARG A O 1
ATOM 670 N N . PHE A 1 89 ? -10.942 5.504 24.469 1.00 85.25 89 PHE A N 1
ATOM 671 C CA . PHE A 1 89 ? -12.018 4.532 24.649 1.00 85.25 89 PHE A CA 1
ATOM 672 C C . PHE A 1 89 ? -11.590 3.350 25.532 1.00 85.25 89 PHE A C 1
ATOM 674 O O . PHE A 1 89 ? -12.371 2.891 26.371 1.00 85.25 89 PHE A O 1
ATOM 681 N N . LYS A 1 90 ? -10.352 2.863 25.378 1.00 86.00 90 LYS A N 1
ATOM 682 C CA . LYS A 1 90 ? -9.781 1.812 26.233 1.00 86.00 90 LYS A CA 1
ATOM 683 C C . LYS A 1 90 ? -9.672 2.280 27.683 1.00 86.00 90 LYS A C 1
ATOM 685 O O . LYS A 1 90 ? -10.073 1.519 28.565 1.00 86.00 90 LYS A O 1
ATOM 690 N N . ASP A 1 91 ? -9.235 3.513 27.912 1.00 88.44 91 ASP A N 1
ATOM 691 C CA . ASP A 1 91 ? -9.157 4.115 29.245 1.00 88.44 91 ASP A CA 1
ATOM 692 C C . ASP A 1 91 ? -10.547 4.273 29.862 1.00 88.44 91 ASP A C 1
ATOM 694 O O . ASP A 1 91 ? -10.791 3.771 30.956 1.00 88.44 91 ASP A O 1
ATOM 698 N N . CYS A 1 92 ? -11.511 4.844 29.128 1.00 86.38 92 CYS A N 1
ATOM 699 C CA . CYS A 1 92 ? -12.901 4.946 29.579 1.00 86.38 92 CYS A CA 1
ATOM 700 C C . CYS A 1 92 ? -13.482 3.574 29.940 1.00 86.38 92 CYS A C 1
ATOM 702 O O . CYS A 1 92 ? -14.163 3.430 30.956 1.00 86.38 92 CYS A O 1
ATOM 704 N N . ARG A 1 93 ? -13.195 2.541 29.139 1.00 85.25 93 ARG A N 1
ATOM 705 C CA . ARG A 1 93 ? -13.622 1.168 29.423 1.00 85.25 93 ARG A CA 1
ATOM 706 C C . ARG A 1 93 ? -12.927 0.603 30.661 1.00 85.25 93 ARG A C 1
ATOM 708 O O . ARG A 1 93 ? -13.568 -0.121 31.421 1.00 85.25 93 ARG A O 1
ATOM 715 N N . ALA A 1 94 ? -11.645 0.888 30.868 1.00 87.00 94 ALA A N 1
ATOM 716 C CA . ALA A 1 94 ? -10.912 0.475 32.062 1.00 87.00 94 ALA A CA 1
ATOM 717 C C . ALA A 1 94 ? -11.475 1.149 33.324 1.00 87.00 94 ALA A C 1
ATOM 719 O O . ALA A 1 94 ? -11.731 0.460 34.310 1.00 87.00 94 ALA A O 1
ATOM 720 N N . THR A 1 95 ? -11.779 2.447 33.266 1.00 91.50 95 THR A N 1
ATOM 721 C CA . THR A 1 95 ? -12.427 3.187 34.359 1.00 91.50 95 THR A CA 1
ATOM 722 C C . THR A 1 95 ? -13.846 2.683 34.626 1.00 91.50 95 THR A C 1
ATOM 724 O O . THR A 1 95 ? -14.222 2.450 35.770 1.00 91.50 95 THR A O 1
ATOM 727 N N . ALA A 1 96 ? -14.646 2.427 33.588 1.00 88.12 96 ALA A N 1
ATOM 728 C CA . ALA A 1 96 ? -15.975 1.839 33.763 1.00 88.12 96 ALA A CA 1
ATOM 729 C C . ALA A 1 96 ? -15.898 0.460 34.442 1.00 88.12 96 ALA A C 1
ATOM 731 O O . ALA A 1 96 ? -16.711 0.147 35.312 1.00 88.12 96 ALA A O 1
ATOM 732 N N . LYS A 1 97 ? -14.882 -0.347 34.098 1.00 85.44 97 LYS A N 1
ATOM 733 C CA . LYS A 1 97 ? -14.607 -1.620 34.776 1.00 85.44 97 LYS A CA 1
ATOM 734 C C . LYS A 1 97 ? -14.220 -1.427 36.244 1.00 85.44 97 LYS A C 1
ATOM 736 O O . LYS A 1 97 ? -14.719 -2.187 37.066 1.00 85.44 97 LYS A O 1
ATOM 741 N N . SER A 1 98 ? -13.381 -0.445 36.587 1.00 91.19 98 SER A N 1
ATOM 742 C CA . SER A 1 98 ? -13.011 -0.183 37.990 1.00 91.19 98 SER A CA 1
ATOM 743 C C . SER A 1 98 ? -14.186 0.324 38.827 1.00 91.19 98 SER A C 1
ATOM 745 O O . SER A 1 98 ? -14.236 0.065 40.022 1.00 91.19 98 SER A O 1
ATOM 747 N N . LEU A 1 99 ? -15.150 1.001 38.197 1.00 92.62 99 LEU A N 1
ATOM 748 C CA . LEU A 1 99 ? -16.394 1.449 38.830 1.00 92.62 99 LEU A CA 1
ATOM 749 C C . LEU A 1 99 ? -17.469 0.349 38.922 1.00 92.62 99 LEU A C 1
ATOM 751 O O . LEU A 1 99 ? -18.568 0.612 39.399 1.00 92.62 99 LEU A O 1
ATOM 755 N N . GLY A 1 100 ? -17.193 -0.870 38.444 1.00 87.56 100 GLY A N 1
ATOM 756 C CA . GLY A 1 100 ? -18.161 -1.972 38.451 1.00 87.56 100 GLY A CA 1
ATOM 757 C C . GLY A 1 100 ? -19.305 -1.822 37.439 1.00 87.56 100 GLY A C 1
ATOM 758 O O . GLY A 1 100 ? -20.237 -2.620 37.451 1.00 87.56 100 GLY A O 1
ATOM 759 N N . LEU A 1 101 ? -19.229 -0.853 36.521 1.00 82.31 101 LEU A N 1
ATOM 760 C CA . LEU A 1 101 ? -20.258 -0.549 35.518 1.00 82.31 101 LEU A CA 1
ATOM 761 C C . LEU A 1 101 ? -20.180 -1.475 34.289 1.00 82.31 101 LEU A C 1
ATOM 763 O O . LEU A 1 101 ? -20.376 -1.039 33.153 1.00 82.31 101 LEU A O 1
ATOM 767 N N . GLN A 1 102 ? -19.861 -2.760 34.476 1.00 71.94 102 GLN A N 1
ATOM 768 C CA . GLN A 1 102 ? -19.948 -3.704 33.362 1.00 71.94 102 GLN A CA 1
ATOM 769 C C . GLN A 1 102 ? -21.417 -3.966 33.026 1.00 71.94 102 GLN A C 1
ATOM 771 O O . GLN A 1 102 ? -22.159 -4.524 33.831 1.00 71.94 102 GLN A O 1
ATOM 776 N N . ALA A 1 103 ? -21.815 -3.633 31.794 1.00 60.81 103 ALA A N 1
ATOM 777 C CA . ALA A 1 103 ? -22.985 -4.250 31.185 1.00 60.81 103 ALA A CA 1
ATOM 778 C C . ALA A 1 103 ? -22.810 -5.779 31.260 1.00 60.81 103 ALA A C 1
ATOM 780 O O . ALA A 1 103 ? -21.697 -6.252 30.989 1.00 60.81 103 ALA A O 1
ATOM 781 N N . PRO A 1 104 ? -23.848 -6.553 31.635 1.00 50.03 104 PRO A N 1
ATOM 782 C CA . PRO A 1 104 ? -23.748 -8.000 31.721 1.00 50.03 104 PRO A CA 1
ATOM 783 C C . PRO A 1 104 ? -23.251 -8.517 30.378 1.00 50.03 104 PRO A C 1
ATOM 785 O O . PRO A 1 104 ? -23.920 -8.403 29.351 1.00 50.03 104 PRO A O 1
ATOM 788 N N . SER A 1 105 ? -22.019 -9.020 30.392 1.00 54.09 105 SER A N 1
ATOM 789 C CA . SER A 1 105 ? -21.403 -9.683 29.260 1.00 54.09 105 SER A CA 1
ATOM 790 C C . SER A 1 105 ? -22.341 -10.816 28.884 1.00 54.09 105 SER A C 1
ATOM 792 O O . SER A 1 105 ? -22.421 -11.802 29.615 1.00 54.09 105 SER A O 1
ATOM 794 N N . ALA A 1 106 ? -23.079 -10.657 27.783 1.00 54.06 106 ALA A N 1
ATOM 795 C CA . ALA A 1 106 ? -23.854 -11.736 27.207 1.00 54.06 106 ALA A CA 1
ATOM 796 C C . ALA A 1 106 ? -22.912 -12.936 27.094 1.00 54.06 106 ALA A C 1
ATOM 798 O O . ALA A 1 106 ? -21.883 -12.903 26.414 1.00 54.06 106 ALA A O 1
ATOM 799 N N . THR A 1 107 ? -23.222 -13.953 27.881 1.00 50.75 107 THR A N 1
ATOM 800 C CA . THR A 1 107 ? -22.515 -15.212 28.032 1.00 50.75 107 THR A CA 1
ATOM 801 C C . THR A 1 107 ? -22.576 -15.974 26.716 1.00 50.75 107 THR A C 1
ATOM 803 O O . THR A 1 107 ? -23.335 -16.915 26.558 1.00 50.75 107 THR A O 1
ATOM 806 N N . LEU A 1 108 ? -21.756 -15.575 25.749 1.00 48.41 108 LEU A N 1
ATOM 807 C CA . LEU A 1 108 ? -21.365 -16.393 24.607 1.00 48.41 108 LEU A CA 1
ATOM 808 C C . LEU A 1 108 ? -19.871 -16.195 24.352 1.00 48.41 108 LEU A C 1
ATOM 810 O O . LEU A 1 108 ? -19.429 -15.823 23.266 1.00 48.41 108 LEU A O 1
ATOM 814 N N . TYR A 1 109 ? -19.075 -16.497 25.378 1.00 46.12 109 TYR A N 1
ATOM 815 C CA . TYR A 1 109 ? -17.666 -16.831 25.215 1.00 46.12 109 TYR A CA 1
ATOM 816 C C . TYR A 1 109 ? -17.593 -18.136 24.407 1.00 46.12 109 TYR A C 1
ATOM 818 O O . TYR A 1 109 ? -17.506 -19.230 24.960 1.00 46.12 109 TYR A O 1
ATOM 826 N N . ARG A 1 110 ? -17.705 -18.051 23.074 1.00 55.47 110 ARG A N 1
ATOM 827 C CA . ARG A 1 110 ? -17.291 -19.156 22.207 1.00 55.47 110 ARG A CA 1
ATOM 828 C C . ARG A 1 110 ? -15.769 -19.219 22.305 1.00 55.47 110 ARG A C 1
ATOM 830 O O . ARG A 1 110 ? -15.118 -18.263 21.879 1.00 55.47 110 ARG A O 1
ATOM 837 N N . PRO A 1 111 ? -15.184 -20.300 22.847 1.00 49.25 111 PRO A N 1
ATOM 838 C CA . PRO A 1 111 ? -13.743 -20.434 22.858 1.00 49.25 111 PRO A CA 1
ATOM 839 C C . PRO A 1 111 ? -13.231 -20.36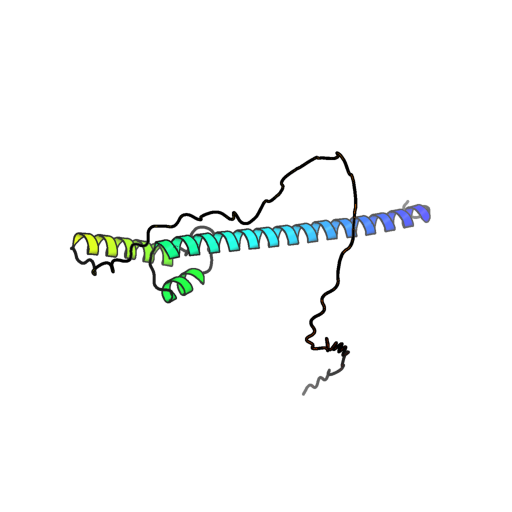0 21.421 1.00 49.25 111 PRO A C 1
ATOM 841 O O . PRO A 1 111 ? -13.806 -20.950 20.500 1.00 49.25 111 PRO A O 1
ATOM 844 N N . PHE A 1 112 ? -12.152 -19.600 21.260 1.00 49.41 112 PHE A N 1
ATOM 845 C CA . PHE A 1 112 ? -11.324 -19.517 20.068 1.00 49.41 112 PHE A CA 1
ATOM 846 C C . PHE A 1 112 ? -11.106 -20.929 19.499 1.00 49.41 112 PHE A C 1
ATOM 848 O O . PHE A 1 112 ? -10.266 -21.689 19.986 1.00 49.41 112 PHE A O 1
ATOM 855 N N . ARG A 1 113 ? -11.846 -21.310 18.450 1.00 56.09 113 ARG A N 1
ATOM 856 C CA . ARG A 1 113 ? -11.407 -22.424 17.612 1.00 56.09 113 ARG A CA 1
ATOM 857 C C . ARG A 1 113 ? -10.215 -21.898 16.829 1.00 56.09 113 ARG A C 1
ATOM 859 O O . ARG A 1 113 ? -10.382 -21.171 15.853 1.00 56.09 113 ARG A O 1
ATOM 866 N N . ARG A 1 114 ? -9.009 -22.238 17.300 1.00 48.25 114 ARG A N 1
ATOM 867 C CA . ARG A 1 114 ? -7.805 -22.231 16.462 1.00 48.25 114 ARG A CA 1
ATOM 868 C C . ARG A 1 114 ? -8.183 -22.864 15.126 1.00 48.25 114 ARG A C 1
ATOM 870 O O . ARG A 1 114 ? -8.887 -23.873 15.118 1.00 48.25 114 ARG A O 1
ATOM 877 N N . PHE A 1 115 ? -7.731 -22.258 14.035 1.00 45.91 115 PHE A N 1
ATOM 878 C CA . PHE A 1 115 ? -7.768 -22.837 12.697 1.00 45.91 115 PHE A CA 1
ATOM 879 C C . PHE A 1 115 ? -7.442 -24.337 12.768 1.00 45.91 115 PHE A C 1
ATOM 881 O O . PHE A 1 115 ? -6.297 -24.725 12.991 1.00 45.91 115 PHE A O 1
ATOM 888 N N . GLN A 1 116 ? -8.467 -25.178 12.632 1.00 49.47 116 GLN A N 1
ATOM 889 C CA . GLN A 1 116 ? -8.295 -26.600 12.399 1.00 49.47 116 GLN A CA 1
ATOM 890 C C . GLN A 1 116 ? -7.995 -26.713 10.909 1.00 49.47 116 GLN A C 1
ATOM 892 O O . GLN A 1 116 ? -8.767 -26.231 10.082 1.00 49.47 116 GLN A O 1
ATOM 897 N N . GLY A 1 117 ? -6.796 -27.205 10.614 1.00 43.06 117 GLY A N 1
ATOM 898 C CA . GLY A 1 117 ? -6.149 -27.076 9.323 1.00 43.06 117 GLY A CA 1
ATOM 899 C C . GLY A 1 117 ? -6.988 -27.512 8.126 1.00 43.06 117 GLY A C 1
ATOM 900 O O . GLY A 1 117 ? -7.882 -28.355 8.202 1.00 43.06 117 GLY A O 1
ATOM 901 N N . PHE A 1 118 ? -6.595 -26.955 6.986 1.00 48.88 118 PHE A N 1
ATOM 902 C CA . PHE A 1 118 ? -6.765 -27.546 5.671 1.00 48.88 118 PHE A CA 1
ATOM 903 C C . PHE A 1 118 ? -6.197 -28.976 5.677 1.00 48.88 118 PHE A C 1
ATOM 905 O O . PHE A 1 118 ? -5.049 -29.212 5.324 1.00 48.88 118 PHE A O 1
ATOM 912 N N . ALA A 1 119 ? -6.998 -29.940 6.113 1.00 52.53 119 ALA A N 1
ATOM 913 C CA . ALA A 1 119 ? -6.738 -31.363 5.967 1.00 52.53 119 ALA A CA 1
ATOM 914 C C . ALA A 1 119 ? -7.937 -31.991 5.249 1.00 52.53 119 ALA A C 1
ATOM 916 O O . ALA A 1 119 ? -8.691 -32.785 5.804 1.00 52.53 119 ALA A O 1
ATOM 917 N N . ARG A 1 120 ? -8.132 -31.599 3.986 1.00 47.19 120 ARG A N 1
ATOM 918 C CA . ARG A 1 120 ? -8.891 -32.388 3.013 1.00 47.19 120 ARG A CA 1
ATOM 919 C C . ARG A 1 120 ? -7.934 -32.833 1.911 1.00 47.19 120 ARG A C 1
ATOM 921 O O . ARG A 1 120 ? -7.724 -32.120 0.942 1.00 47.19 120 ARG A O 1
ATOM 928 N N . GLY A 1 121 ? -7.385 -34.034 2.087 1.00 46.56 121 GLY A N 1
ATOM 929 C CA . GLY A 1 121 ? -7.150 -34.942 0.965 1.00 46.56 121 GLY A CA 1
ATOM 930 C C . GLY A 1 121 ? -5.787 -34.923 0.275 1.00 46.56 121 GLY A C 1
ATOM 931 O O . GLY A 1 121 ? -5.748 -35.013 -0.945 1.00 46.56 121 GLY A O 1
ATOM 932 N N . SER A 1 122 ? -4.668 -34.916 1.003 1.00 50.88 122 SER A N 1
ATOM 933 C CA . SER A 1 122 ? -3.403 -35.439 0.463 1.00 50.88 122 SER A CA 1
ATOM 934 C C . SER A 1 122 ? -3.411 -36.975 0.494 1.00 50.88 122 SER A C 1
ATOM 936 O O . SER A 1 122 ? -2.796 -37.613 1.344 1.00 50.88 122 SER A O 1
ATOM 938 N N . ALA A 1 123 ? -4.119 -37.601 -0.447 1.00 49.97 123 ALA A N 1
ATOM 939 C CA . ALA A 1 123 ? -4.037 -39.043 -0.681 1.00 49.97 123 ALA A CA 1
ATOM 940 C C . ALA A 1 123 ? -2.963 -39.367 -1.735 1.00 49.97 123 ALA A C 1
ATOM 942 O O . ALA A 1 123 ? -3.246 -39.975 -2.759 1.00 49.97 123 ALA A O 1
ATOM 943 N N . PHE A 1 124 ? -1.708 -38.993 -1.474 1.00 46.00 124 PHE A N 1
ATOM 944 C CA . PHE A 1 124 ? -0.560 -39.607 -2.150 1.00 46.00 124 PHE A CA 1
ATOM 945 C C . PHE A 1 124 ? -0.161 -40.872 -1.377 1.00 46.00 124 PHE A C 1
ATOM 947 O O . PHE A 1 124 ? 0.851 -40.914 -0.679 1.00 46.00 124 PHE A O 1
ATOM 954 N N . ARG A 1 125 ? -0.975 -41.933 -1.482 1.00 48.50 125 ARG A N 1
ATOM 955 C CA . ARG A 1 125 ? -0.499 -43.284 -1.153 1.00 48.50 125 ARG A CA 1
ATOM 956 C C . ARG A 1 125 ? 0.278 -43.823 -2.344 1.00 48.50 125 ARG A C 1
ATOM 958 O O . ARG A 1 125 ? -0.270 -44.391 -3.281 1.00 48.50 125 ARG A O 1
ATOM 965 N N . ARG A 1 126 ? 1.591 -43.640 -2.250 1.00 52.41 126 ARG A N 1
ATOM 966 C CA . ARG A 1 126 ? 2.612 -44.429 -2.931 1.00 52.41 126 ARG A CA 1
ATOM 967 C C . ARG A 1 126 ? 2.372 -45.914 -2.608 1.00 52.41 126 ARG A C 1
ATOM 969 O O . ARG A 1 126 ? 2.542 -46.327 -1.467 1.00 52.41 126 ARG A O 1
ATOM 976 N N . SER A 1 127 ? 1.961 -46.690 -3.606 1.00 45.22 127 SER A N 1
ATOM 977 C CA . SER A 1 127 ? 1.904 -48.154 -3.564 1.00 45.22 127 SER A CA 1
ATOM 978 C C . SER A 1 127 ? 2.477 -48.685 -4.874 1.00 45.22 127 SER A C 1
ATOM 980 O O . SER A 1 127 ? 1.773 -48.813 -5.872 1.00 45.22 127 SER A O 1
ATOM 982 N N . GLN A 1 128 ? 3.782 -48.955 -4.861 1.00 49.91 128 GLN A N 1
ATOM 983 C CA . GLN A 1 128 ? 4.401 -49.903 -5.779 1.00 49.91 128 GLN A CA 1
ATOM 984 C C . GLN A 1 128 ? 3.837 -51.292 -5.469 1.00 49.91 128 GLN A C 1
ATOM 986 O O . GLN A 1 128 ? 3.969 -51.765 -4.344 1.00 49.91 128 GLN A O 1
ATOM 991 N N . SER A 1 129 ? 3.228 -51.945 -6.452 1.00 45.66 129 SER A N 1
ATOM 992 C CA . SER A 1 129 ? 3.052 -53.401 -6.481 1.00 45.66 129 SER A CA 1
ATOM 993 C C . SER A 1 129 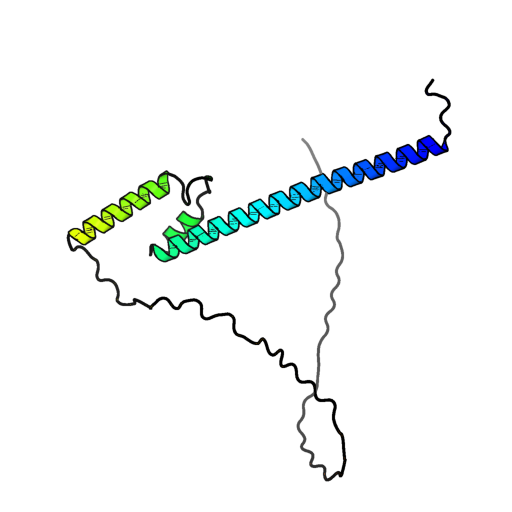? 2.823 -53.824 -7.929 1.00 45.66 129 SER A C 1
ATOM 995 O O . SER A 1 129 ? 1.696 -53.958 -8.392 1.00 45.66 129 SER A O 1
ATOM 997 N N . TYR A 1 130 ? 3.926 -53.986 -8.661 1.00 50.66 130 TYR A N 1
ATOM 998 C CA . TYR A 1 130 ? 3.966 -54.827 -9.851 1.00 50.66 130 TYR A CA 1
ATOM 999 C C . TYR A 1 130 ? 4.132 -56.265 -9.372 1.00 50.66 130 TYR A C 1
ATOM 1001 O O . TYR A 1 130 ? 5.241 -56.668 -9.041 1.00 50.66 130 TYR A O 1
ATOM 1009 N N . ALA A 1 131 ? 3.040 -57.019 -9.295 1.00 45.94 131 ALA A N 1
ATOM 1010 C CA . ALA A 1 131 ? 3.088 -58.473 -9.225 1.00 45.94 131 ALA A CA 1
ATOM 1011 C C . ALA A 1 131 ? 1.690 -59.059 -9.467 1.00 45.94 131 ALA A C 1
ATOM 1013 O O . ALA A 1 131 ? 0.806 -58.942 -8.629 1.00 45.94 131 ALA A O 1
ATOM 1014 N N . GLN A 1 132 ? 1.576 -59.755 -10.599 1.00 47.94 132 GLN A N 1
ATOM 1015 C CA . GLN A 1 132 ? 0.780 -60.973 -10.776 1.00 47.94 132 GLN A CA 1
ATOM 1016 C C . GLN A 1 132 ? -0.744 -60.835 -10.973 1.00 47.94 132 GLN A C 1
ATOM 1018 O O . GLN A 1 132 ? -1.549 -60.817 -10.050 1.00 47.94 132 GLN A O 1
ATOM 1023 N N . GLN A 1 133 ? -1.120 -60.877 -12.257 1.00 47.38 133 GLN A N 1
A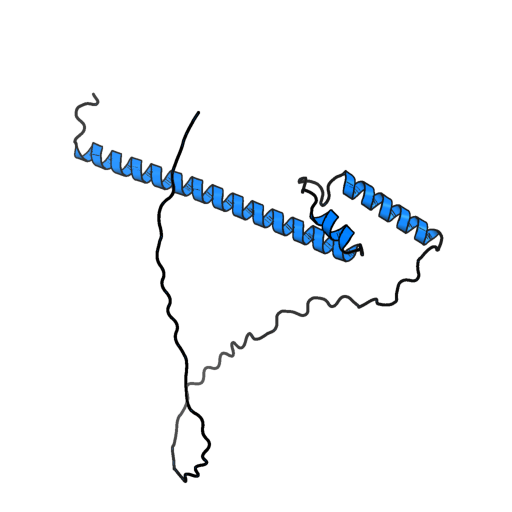TOM 1024 C CA . GLN A 1 133 ? -2.235 -61.696 -12.763 1.00 47.38 133 GLN A CA 1
ATOM 1025 C C . GLN A 1 133 ? -2.162 -63.127 -12.173 1.00 47.38 133 GLN A C 1
ATOM 1027 O O . GLN A 1 133 ? -1.044 -63.604 -11.962 1.00 47.38 133 GLN A O 1
ATOM 1032 N N . PRO A 1 134 ? -3.290 -63.840 -11.950 1.00 52.16 134 PRO A N 1
ATOM 1033 C CA . PRO A 1 134 ? -4.006 -64.450 -13.080 1.00 52.16 134 PRO A CA 1
ATOM 1034 C C . PRO A 1 134 ? -5.539 -64.602 -12.954 1.00 52.16 134 PRO A C 1
ATOM 1036 O O . PRO A 1 134 ? -6.142 -64.416 -11.904 1.00 52.16 134 PRO A O 1
ATOM 1039 N N . ALA A 1 135 ? -6.106 -65.034 -14.087 1.00 41.75 135 ALA A N 1
ATOM 1040 C CA . ALA A 1 135 ? -7.267 -65.920 -14.232 1.00 41.75 135 ALA A CA 1
ATOM 1041 C C . ALA A 1 135 ? -8.701 -65.348 -14.093 1.00 41.75 135 ALA A C 1
ATOM 1043 O O . ALA A 1 135 ? -9.329 -65.363 -13.041 1.00 41.75 135 ALA A O 1
ATOM 1044 N N . ASN A 1 136 ? -9.272 -65.010 -15.258 1.00 53.66 136 ASN A N 1
ATOM 1045 C CA . ASN A 1 136 ? -10.615 -65.458 -15.698 1.00 53.66 136 ASN A CA 1
ATOM 1046 C C . ASN A 1 136 ? -10.846 -66.962 -15.374 1.00 53.66 136 ASN A C 1
ATOM 1048 O O . ASN A 1 136 ? -9.830 -67.663 -15.349 1.00 53.66 136 ASN A O 1
ATOM 1052 N N . PRO A 1 137 ? -12.077 -67.544 -15.281 1.00 55.22 137 PRO A N 1
ATOM 1053 C CA . PRO A 1 137 ? -13.408 -67.107 -15.779 1.00 55.22 137 PRO A CA 1
ATOM 1054 C C . PRO A 1 137 ? -14.567 -67.532 -14.794 1.00 55.22 137 PRO A C 1
ATOM 1056 O O . PRO A 1 137 ? -14.277 -67.692 -13.610 1.00 55.22 137 PRO A O 1
ATOM 1059 N N . PRO A 1 138 ? -15.840 -67.830 -15.181 1.00 55.81 138 PRO A N 1
ATOM 1060 C CA . PRO A 1 138 ? -16.618 -67.502 -16.381 1.00 55.81 138 PRO A CA 1
ATOM 1061 C C . PRO A 1 138 ? -17.973 -66.806 -16.106 1.00 55.81 138 PRO A C 1
ATOM 1063 O O . PRO A 1 138 ? -18.527 -66.777 -15.011 1.00 55.81 138 PRO A O 1
ATOM 1066 N N . TYR A 1 139 ? -18.535 -66.299 -17.199 1.00 45.72 139 TYR A N 1
ATOM 1067 C CA . TYR A 1 139 ? -19.912 -65.854 -17.386 1.00 45.72 139 TYR A CA 1
ATOM 1068 C C . TYR A 1 139 ? -20.986 -66.711 -16.688 1.00 45.72 139 TYR A C 1
ATOM 1070 O O . TYR A 1 139 ? -21.083 -67.913 -16.939 1.00 45.72 139 TYR A O 1
ATOM 1078 N N . ARG A 1 140 ? -21.940 -66.052 -16.008 1.00 45.97 140 ARG A N 1
ATOM 1079 C CA . ARG A 1 140 ? -23.353 -66.458 -16.083 1.00 45.97 140 ARG A CA 1
ATOM 1080 C C . ARG A 1 140 ? -24.346 -65.322 -15.800 1.00 45.97 140 ARG A C 1
ATOM 1082 O O . ARG A 1 140 ? -24.364 -64.737 -14.728 1.00 45.97 140 ARG A O 1
ATOM 1089 N N . ALA A 1 141 ? -25.230 -65.157 -16.783 1.00 51.25 141 ALA A N 1
ATOM 1090 C CA . ALA A 1 141 ? -26.626 -64.729 -16.698 1.00 51.25 141 ALA A CA 1
ATOM 1091 C C . ALA A 1 141 ? -26.956 -63.256 -16.384 1.00 51.25 141 ALA A C 1
ATOM 1093 O O . ALA A 1 141 ? -27.169 -62.840 -15.250 1.00 51.25 141 ALA A O 1
ATOM 1094 N N . PHE A 1 142 ? -27.185 -62.522 -17.476 1.00 42.88 142 PHE A N 1
ATOM 1095 C CA . PHE A 1 142 ? -28.441 -61.815 -17.753 1.00 42.88 142 PHE A CA 1
ATOM 1096 C C . PHE A 1 142 ? -29.546 -61.952 -16.683 1.00 42.88 142 PHE A C 1
ATOM 1098 O O . PHE A 1 142 ? -30.182 -62.999 -16.560 1.00 42.88 142 PHE A O 1
ATOM 1105 N N . ARG A 1 143 ? -29.918 -60.824 -16.070 1.00 50.00 143 ARG A N 1
ATOM 1106 C CA . ARG A 1 143 ? -31.329 -60.459 -15.879 1.00 50.00 143 ARG A CA 1
ATOM 1107 C C . ARG A 1 143 ? -31.503 -58.966 -16.110 1.00 50.00 143 ARG A C 1
ATOM 1109 O O . ARG A 1 143 ? -31.063 -58.139 -15.321 1.00 50.00 143 ARG A O 1
ATOM 1116 N N . GLY A 1 144 ? -32.167 -58.646 -17.214 1.00 39.09 144 GLY A N 1
ATOM 1117 C CA . GLY A 1 144 ? -32.634 -57.304 -17.504 1.00 39.09 144 GLY A CA 1
ATOM 1118 C C . GLY A 1 144 ? -33.786 -56.883 -16.591 1.00 39.09 144 GLY A C 1
ATOM 1119 O O . GLY A 1 144 ? -34.711 -57.649 -16.332 1.00 39.09 144 GLY A O 1
ATOM 1120 N N . ARG A 1 145 ? -33.729 -55.625 -16.162 1.00 47.19 145 ARG A N 1
ATOM 1121 C CA . ARG A 1 145 ? -34.847 -54.691 -15.951 1.00 47.19 145 ARG A CA 1
ATOM 1122 C C . ARG A 1 145 ? -34.209 -53.310 -16.154 1.00 47.19 145 ARG A C 1
ATOM 1124 O O . ARG A 1 145 ? -33.312 -52.957 -15.410 1.00 47.19 145 ARG A O 1
ATOM 1131 N N . GLY A 1 146 ? -34.483 -52.537 -17.198 1.00 40.03 146 GLY A N 1
ATOM 1132 C CA . GLY A 1 146 ? -35.794 -52.244 -17.761 1.00 40.03 146 GLY A CA 1
ATOM 1133 C C . GLY A 1 146 ? -36.415 -51.087 -16.978 1.00 40.03 146 GLY A C 1
ATOM 1134 O O . GLY A 1 146 ? -37.155 -51.354 -16.037 1.00 40.03 146 GLY A O 1
ATOM 1135 N N . ARG A 1 147 ? -36.044 -49.848 -17.353 1.00 51.09 147 ARG A N 1
ATOM 1136 C CA . ARG A 1 147 ? -36.645 -48.509 -17.098 1.00 51.09 147 ARG A CA 1
ATOM 1137 C C . ARG A 1 147 ? -35.486 -47.499 -17.203 1.00 51.09 147 ARG A C 1
ATOM 1139 O O . ARG A 1 147 ? -34.645 -47.460 -16.326 1.00 51.09 147 ARG A O 1
ATOM 1146 N N . GLY A 1 148 ? -35.260 -46.761 -18.284 1.00 40.84 148 GLY A N 1
ATOM 1147 C CA . GLY A 1 148 ? -36.211 -46.013 -19.091 1.00 40.84 148 GLY A CA 1
ATOM 1148 C C . GLY A 1 148 ? -36.119 -44.536 -18.706 1.00 40.84 148 GLY A C 1
ATOM 1149 O O . GLY A 1 148 ? -36.782 -44.136 -17.758 1.00 40.84 148 GLY A O 1
ATOM 1150 N N . ARG A 1 149 ? -35.309 -43.749 -19.427 1.00 50.41 149 ARG A N 1
ATOM 1151 C CA . ARG A 1 149 ? -35.684 -42.462 -20.049 1.00 50.41 149 ARG A CA 1
ATOM 1152 C C . ARG A 1 149 ? -34.471 -41.796 -20.699 1.00 50.41 149 ARG A C 1
ATOM 1154 O O . ARG A 1 149 ? -33.376 -41.766 -20.156 1.00 50.41 149 ARG A O 1
ATOM 1161 N N . ALA A 1 150 ? -34.724 -41.329 -21.911 1.00 42.91 150 ALA A N 1
ATOM 1162 C CA . ALA A 1 150 ? -33.800 -40.742 -22.859 1.00 42.91 150 ALA A CA 1
ATOM 1163 C C . ALA A 1 150 ? -33.815 -39.204 -22.792 1.00 42.91 150 ALA A C 1
ATOM 1165 O O . ALA A 1 150 ? -34.754 -38.636 -22.239 1.00 42.91 150 ALA A O 1
ATOM 1166 N N . ARG A 1 151 ? -32.854 -38.605 -23.523 1.00 44.88 151 ARG A N 1
ATOM 1167 C CA . ARG A 1 151 ? -32.796 -37.219 -24.053 1.00 44.88 151 ARG A CA 1
ATOM 1168 C C . ARG A 1 151 ? -32.584 -36.112 -23.011 1.00 44.88 151 ARG A C 1
ATOM 1170 O O . ARG A 1 151 ? -33.385 -35.965 -22.107 1.00 44.88 151 ARG A O 1
ATOM 1177 N N . GLY A 1 152 ? -31.587 -35.234 -23.106 1.00 37.28 152 GLY A N 1
ATOM 1178 C CA . GLY A 1 152 ? -30.542 -34.950 -24.101 1.00 37.28 152 GLY A CA 1
ATOM 1179 C C . GLY A 1 152 ? -29.922 -33.575 -23.750 1.00 37.28 152 GLY A C 1
ATOM 1180 O O . GLY A 1 152 ? -30.606 -32.789 -23.094 1.00 37.28 152 GLY A O 1
ATOM 1181 N N . PRO A 1 153 ? -28.665 -33.258 -24.114 1.00 48.97 153 PRO A N 1
ATOM 1182 C CA . PRO A 1 153 ? -28.085 -31.938 -23.865 1.00 48.97 153 PRO A CA 1
ATOM 1183 C C . PRO A 1 153 ? -28.362 -30.986 -25.040 1.00 48.97 153 PRO A C 1
ATOM 1185 O O . PRO A 1 153 ? -28.031 -31.295 -26.184 1.00 48.97 153 PRO A O 1
ATOM 1188 N N . ALA A 1 154 ? -28.957 -29.824 -24.760 1.00 47.56 154 ALA A N 1
ATOM 1189 C CA . ALA A 1 154 ? -29.075 -28.735 -25.724 1.00 47.56 154 ALA A CA 1
ATOM 1190 C C . ALA A 1 154 ? -27.815 -27.861 -25.665 1.00 47.56 154 ALA A C 1
ATOM 1192 O O . ALA A 1 154 ? -27.509 -27.249 -24.644 1.00 47.56 154 ALA A O 1
ATOM 1193 N N . GLN A 1 155 ? -27.087 -27.836 -26.778 1.00 47.53 155 GLN A N 1
ATOM 1194 C CA . GLN A 1 155 ? -26.065 -26.845 -27.089 1.00 47.53 155 GLN A CA 1
ATOM 1195 C C . GLN A 1 155 ? -26.755 -25.522 -27.438 1.00 47.53 155 GLN A C 1
ATOM 1197 O O . GLN A 1 155 ? -27.691 -25.524 -28.236 1.00 47.53 155 GLN A O 1
ATOM 1202 N N . GLN A 1 156 ? -26.258 -24.399 -26.924 1.00 47.53 156 GLN A N 1
ATOM 1203 C CA . GLN A 1 156 ? -26.424 -23.110 -27.591 1.00 47.53 156 GLN A CA 1
ATOM 1204 C C . GLN A 1 156 ? -25.079 -22.388 -27.636 1.00 47.53 156 GLN A C 1
ATOM 1206 O O . GLN A 1 156 ? -24.561 -21.899 -26.637 1.00 47.53 156 GLN A O 1
ATOM 1211 N N . LEU A 1 157 ? -24.516 -22.393 -28.843 1.00 45.88 157 LEU A N 1
ATOM 1212 C CA . LEU A 1 157 ? -23.555 -21.426 -29.342 1.00 45.88 157 LEU A CA 1
ATOM 1213 C C . LEU A 1 157 ? -24.338 -20.159 -29.702 1.00 45.88 157 LEU A C 1
ATOM 1215 O O . LEU A 1 157 ? -25.307 -20.236 -30.455 1.00 45.88 157 LEU A O 1
ATOM 1219 N N . SER A 1 158 ? -23.901 -19.001 -29.220 1.00 53.12 158 SER A N 1
ATOM 1220 C CA . SER A 1 158 ? -24.281 -17.717 -29.809 1.00 53.12 158 SER A CA 1
ATOM 1221 C C . SER A 1 158 ? -23.085 -16.775 -29.790 1.00 53.12 158 SER A C 1
ATOM 1223 O O . SER A 1 158 ? -22.746 -16.156 -28.784 1.00 53.12 158 SER A O 1
ATOM 1225 N N . SER A 1 159 ? -22.437 -16.724 -30.943 1.00 45.88 159 SER A N 1
ATOM 1226 C CA . SER A 1 159 ? -21.603 -15.641 -31.436 1.00 45.88 159 SER A CA 1
ATOM 1227 C C . SER A 1 159 ? -22.462 -14.432 -31.830 1.00 45.88 159 SER A C 1
ATOM 1229 O O . SER A 1 159 ? -23.423 -14.594 -32.577 1.00 45.88 159 SER A O 1
ATOM 1231 N N . SER A 1 160 ? -22.065 -13.233 -31.403 1.00 54.00 160 SER A N 1
ATOM 1232 C CA . SER A 1 160 ? -22.411 -11.943 -32.031 1.00 54.00 160 SER A CA 1
ATOM 1233 C C . SER A 1 160 ? -21.369 -10.911 -31.571 1.00 54.00 160 SER A C 1
ATOM 1235 O O . SER A 1 160 ? -21.310 -10.596 -30.387 1.00 54.00 160 SER A O 1
ATOM 1237 N N . SER A 1 161 ? -20.329 -10.587 -32.343 1.00 46.47 161 SER A N 1
ATOM 1238 C CA . SER A 1 161 ? -20.296 -9.650 -33.483 1.00 46.47 161 SER A CA 1
ATOM 1239 C C . SER A 1 161 ? -20.735 -8.215 -33.139 1.00 46.47 161 SER A C 1
ATOM 1241 O O . SER A 1 161 ? -21.917 -7.894 -33.146 1.00 46.47 161 SER A O 1
ATOM 1243 N N . SER A 1 162 ? -19.736 -7.371 -32.858 1.00 47.53 162 SER A N 1
ATOM 1244 C CA . SER A 1 162 ? -19.468 -6.081 -33.523 1.00 47.53 162 SER A CA 1
ATOM 1245 C C . SER A 1 162 ? -20.644 -5.268 -34.097 1.00 47.53 162 SER A C 1
ATOM 1247 O O . SER A 1 162 ? -21.205 -5.627 -35.128 1.00 47.53 162 SER A O 1
ATOM 1249 N N . SER A 1 163 ? -20.870 -4.079 -33.530 1.00 53.47 163 SER A N 1
ATOM 1250 C CA . SER A 1 163 ? -21.449 -2.896 -34.195 1.00 53.47 163 SER A CA 1
ATOM 1251 C C . SER A 1 163 ? -20.943 -1.662 -33.429 1.00 53.47 163 SER A C 1
ATOM 1253 O O . SER A 1 163 ? -21.194 -1.548 -32.237 1.00 53.47 163 SER A O 1
ATOM 1255 N N . SER A 1 164 ? -19.983 -0.885 -33.936 1.00 48.78 164 SER A N 1
ATOM 1256 C CA . SER A 1 164 ? -20.079 0.103 -35.025 1.00 48.78 164 SER A CA 1
ATOM 1257 C C . SER A 1 164 ? -20.806 1.394 -34.625 1.00 48.78 164 SER A C 1
ATOM 1259 O O . SER A 1 164 ? -22.026 1.407 -34.513 1.00 48.78 164 SER A O 1
ATOM 1261 N N . GLY A 1 165 ? -20.018 2.475 -34.529 1.00 41.59 165 GLY A N 1
ATOM 1262 C CA . GLY A 1 165 ? -20.364 3.800 -35.060 1.00 41.59 165 GLY A CA 1
ATOM 1263 C C . GLY A 1 165 ? -21.062 4.789 -34.125 1.00 41.59 165 GLY A C 1
ATOM 1264 O O . GLY A 1 165 ? -22.158 4.530 -33.646 1.00 41.59 165 GLY A O 1
ATOM 1265 N N . GLY A 1 166 ? -20.468 5.979 -33.957 1.00 50.41 166 GLY A N 1
ATOM 1266 C CA . GLY A 1 166 ? -21.193 7.123 -33.394 1.00 50.41 166 GLY A CA 1
ATOM 1267 C C . GLY A 1 166 ? -20.369 8.328 -32.938 1.00 50.41 166 GLY A C 1
ATOM 1268 O O . GLY A 1 166 ? -20.621 8.847 -31.859 1.00 50.41 166 GLY A O 1
ATOM 1269 N N . GLN A 1 167 ? -19.395 8.788 -33.730 1.00 52.94 167 GLN A N 1
ATOM 1270 C CA . GLN A 1 167 ? -18.906 10.171 -33.639 1.00 52.94 167 GLN A CA 1
ATOM 1271 C C . GLN A 1 167 ? -20.023 11.137 -34.067 1.00 52.94 167 GLN A C 1
ATOM 1273 O O . GLN A 1 167 ? -20.606 10.915 -35.124 1.00 52.94 167 GLN A O 1
ATOM 1278 N N . GLN A 1 168 ? -20.222 12.252 -33.352 1.00 56.84 168 GLN A N 1
ATOM 1279 C CA . GLN A 1 168 ? -20.355 13.566 -33.999 1.00 56.84 168 GLN A CA 1
ATOM 1280 C C . GLN A 1 168 ? -20.244 14.747 -33.022 1.00 56.84 168 GLN A C 1
ATOM 1282 O O . GLN A 1 168 ? -20.932 14.831 -32.010 1.00 56.84 168 GLN A O 1
ATOM 1287 N N . GLN A 1 169 ? -19.341 15.656 -33.398 1.00 57.91 169 GLN A N 1
ATOM 1288 C CA . GLN A 1 169 ? -19.167 17.035 -32.945 1.00 57.91 169 GLN A CA 1
ATOM 1289 C C . GLN A 1 169 ? -20.306 17.947 -33.430 1.00 57.91 169 GLN A C 1
ATOM 1291 O O . GLN A 1 169 ? -20.864 17.697 -34.497 1.00 57.91 169 GLN A O 1
ATOM 1296 N N . LYS A 1 170 ? -20.522 19.061 -32.714 1.00 58.91 170 LYS A N 1
ATOM 1297 C CA . LYS A 1 170 ? -20.793 20.441 -33.203 1.00 58.91 170 LYS A CA 1
ATOM 1298 C C . LYS A 1 170 ? -21.026 21.314 -31.955 1.00 58.91 170 LYS A C 1
ATOM 1300 O O . LYS A 1 170 ? -21.957 21.045 -31.212 1.00 58.91 170 LYS A O 1
ATOM 1305 N N . GLN A 1 171 ? -20.071 22.125 -31.494 1.00 60.12 171 GLN A N 1
ATOM 1306 C CA . GLN A 1 171 ? -19.772 23.505 -31.922 1.00 60.12 171 GLN A CA 1
ATOM 1307 C C . GLN A 1 171 ? -21.007 24.357 -32.250 1.00 60.12 171 GLN A C 1
ATOM 1309 O O . GLN A 1 171 ? -21.620 24.180 -33.303 1.00 60.12 171 GLN A O 1
ATOM 1314 N N . ALA A 1 172 ? -21.279 25.309 -31.357 1.00 65.25 172 ALA A N 1
ATOM 1315 C CA . ALA A 1 172 ? -21.707 26.675 -31.638 1.00 65.25 172 ALA A CA 1
ATOM 1316 C C . ALA A 1 172 ? -21.121 27.568 -30.534 1.00 65.25 172 ALA A C 1
ATOM 1318 O O . ALA A 1 172 ? -21.112 27.097 -29.372 1.00 65.25 172 ALA A O 1
#

Radius of gyration: 35.62 Å; chains: 1; bounding box: 73×94×84 Å

Secondary structure (DSSP, 8-state):
--S---HHHHHHHHHHHHHHHHHHHHHHHHHHHHHHHHHHHHHHHHHHHHHHHHHHHT--HHHHHHHHSSPP-SS-SS-HHHHHHHHHHHHHHHHHHHTT------S------------S--------------------------------PPP-----------------

pLDDT: mean 73.51, std 21.16, range [37.28, 98.31]